Protein AF-A7XUD7-F1 (afdb_monomer)

Organism: Escherichia coli (NCBI:txid562)

Mean predicted aligned error: 2.03 Å

Solvent-accessible surface area (backbone atoms only — not comparable to full-atom values): 4815 Å² total; per-residue (Å²): 127,43,76,50,74,56,96,61,55,79,32,51,66,60,45,49,52,52,55,51,51,34,57,77,67,72,46,86,58,33,32,43,43,42,38,78,86,50,34,85,51,58,60,68,87,48,72,25,53,90,44,33,74,54,61,68,61,53,52,51,54,33,48,77,69,56,26,47,80,46,74,56,83,71,95,51,66,65,89,124

Sequence (80 aa):
GFWQCKLRYRNQQELLEVARGYKQRNLPISVIVIDFFHWPNQGDWMFDLRDWPDPDAMIAELKEMGIELMVSFWPTVDNR

Nearest PDB structures (foldseek):
  5zn7-assembly1_C  TM=1.008E+00  e=1.159E-11  soil metagenome
  6dru-assembly1_A  TM=9.804E-01  e=5.485E-08  Aspergillus niger
  8j50-assembly1_B  TM=9.272E-01  e=3.782E-05  Flavihumibacter petaseus NBRC 106054
  7qqg-assembly1_A  TM=9.259E-01  e=9.909E-05  Homo sapiens
  7qqf-assembly1_A  TM=9.254E-01  e=1.137E-04  Homo sapiens

pLDDT: mean 97.93, std 2.83, range [74.81, 98.88]

Secondary structure (DSSP, 8-state):
--EE--S---SHHHHHHHHHHHHHTT---SEEEE-S--SSSTT--S--TTT-S-HHHHHHHHHHTT-EEEE---------

Structure (mmCIF, N/CA/C/O backbone):
data_AF-A7XUD7-F1
#
_entry.id   AF-A7XUD7-F1
#
loop_
_atom_site.group_PDB
_atom_site.id
_atom_site.type_symbol
_atom_site.label_atom_id
_atom_site.label_alt_id
_atom_site.label_comp_id
_atom_site.label_asym_id
_atom_site.label_entity_id
_atom_site.label_seq_id
_atom_site.pdbx_PDB_ins_code
_atom_site.Cartn_x
_atom_site.Cartn_y
_atom_site.Cartn_z
_atom_site.occupancy
_atom_site.B_iso_or_equiv
_atom_site.auth_seq_id
_atom_site.auth_comp_id
_atom_site.auth_asym_id
_atom_site.auth_atom_id
_atom_site.pdbx_PDB_model_num
ATOM 1 N N . GLY A 1 1 ? -7.330 12.219 8.773 1.00 92.25 1 GLY A N 1
ATOM 2 C CA . GLY A 1 1 ? -7.051 11.504 10.033 1.00 92.25 1 GLY A CA 1
ATOM 3 C C . GLY A 1 1 ? -5.580 11.146 10.112 1.00 92.25 1 GLY A C 1
ATOM 4 O O . GLY A 1 1 ? -4.785 11.873 9.531 1.00 92.25 1 GLY A O 1
ATOM 5 N N . PHE A 1 2 ? -5.222 10.076 10.828 1.00 98.62 2 PHE A N 1
ATOM 6 C CA . PHE A 1 2 ? -3.831 9.644 11.049 1.00 98.62 2 PHE A CA 1
ATOM 7 C C . PHE A 1 2 ? -3.295 8.787 9.887 1.00 98.62 2 PHE A C 1
ATOM 9 O O . PHE A 1 2 ? -4.046 7.989 9.322 1.00 98.62 2 PHE A O 1
ATOM 16 N N . TRP A 1 3 ? -2.012 8.955 9.552 1.00 98.81 3 TRP A N 1
ATOM 17 C CA . TRP A 1 3 ? -1.328 8.282 8.441 1.00 98.81 3 TRP A CA 1
ATOM 18 C C . TRP A 1 3 ? -0.172 7.441 8.978 1.00 98.81 3 TRP A C 1
ATOM 20 O O . TRP A 1 3 ? 0.752 7.979 9.587 1.00 98.81 3 TRP A O 1
ATOM 30 N N . GLN A 1 4 ? -0.218 6.133 8.736 1.00 98.75 4 GLN A N 1
ATOM 31 C CA . GLN A 1 4 ? 0.805 5.186 9.163 1.00 98.75 4 GLN A CA 1
ATOM 32 C C . GLN A 1 4 ? 1.720 4.810 7.991 1.00 98.75 4 GLN A C 1
ATOM 34 O O . GLN A 1 4 ? 1.262 4.316 6.963 1.00 98.75 4 GLN A O 1
ATOM 39 N N . CYS A 1 5 ? 3.029 4.997 8.164 1.00 98.50 5 CYS A N 1
ATOM 40 C CA . CYS A 1 5 ? 4.052 4.649 7.180 1.00 98.50 5 CYS A CA 1
ATOM 41 C C . CYS A 1 5 ? 5.354 4.225 7.881 1.00 98.50 5 CYS A C 1
ATOM 43 O O . CYS A 1 5 ? 5.617 4.621 9.019 1.00 98.50 5 CYS A O 1
ATOM 45 N N . LYS A 1 6 ? 6.171 3.422 7.197 1.00 98.00 6 LYS A N 1
ATOM 46 C CA . LYS A 1 6 ? 7.583 3.168 7.509 1.00 98.00 6 LYS A CA 1
ATOM 47 C C . LYS A 1 6 ? 8.303 2.770 6.221 1.00 98.00 6 LYS A C 1
ATOM 49 O O . LYS A 1 6 ? 7.644 2.337 5.280 1.00 98.00 6 LYS A O 1
ATOM 54 N N . LEU A 1 7 ? 9.632 2.771 6.253 1.00 97.50 7 LEU A N 1
ATOM 55 C CA . LEU A 1 7 ? 10.472 2.146 5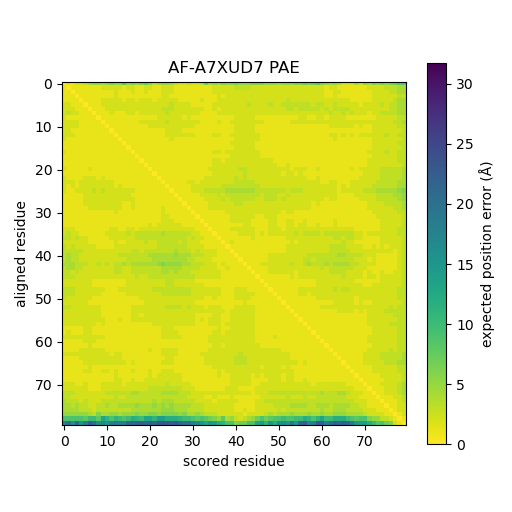.232 1.00 97.50 7 LEU A CA 1
ATOM 56 C C . LEU A 1 7 ? 10.891 0.740 5.697 1.00 97.50 7 LEU A C 1
ATOM 58 O O . LEU A 1 7 ? 11.707 0.602 6.604 1.00 97.50 7 LEU A O 1
ATOM 62 N N . ARG A 1 8 ? 10.342 -0.358 5.171 1.00 98.19 8 ARG A N 1
ATOM 63 C CA . ARG A 1 8 ? 9.111 -0.501 4.370 1.00 98.19 8 ARG A CA 1
ATOM 64 C C . ARG A 1 8 ? 8.300 -1.696 4.872 1.00 98.19 8 ARG A C 1
ATOM 66 O O . ARG A 1 8 ? 8.874 -2.591 5.493 1.00 98.19 8 ARG A O 1
ATOM 73 N N . TYR A 1 9 ? 6.995 -1.730 4.614 1.00 98.69 9 TYR A N 1
ATOM 74 C CA . TYR A 1 9 ? 6.238 -2.989 4.669 1.00 98.69 9 TYR A CA 1
ATOM 75 C C . TYR A 1 9 ? 6.585 -3.801 3.422 1.00 98.69 9 TYR A C 1
ATOM 77 O O . TYR A 1 9 ? 6.546 -3.264 2.314 1.00 98.69 9 TYR A O 1
ATOM 85 N N . ARG A 1 10 ? 7.018 -5.051 3.596 1.00 98.31 10 ARG A N 1
ATOM 86 C CA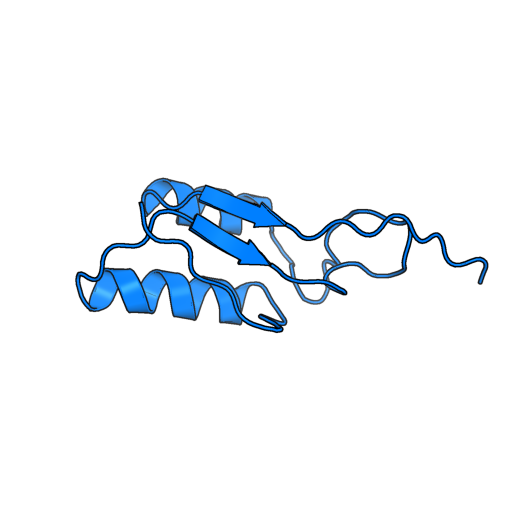 . ARG A 1 10 ? 7.647 -5.810 2.506 1.00 98.31 10 ARG A CA 1
ATOM 87 C C . ARG A 1 10 ? 6.669 -6.637 1.692 1.00 98.31 10 ARG A C 1
ATOM 89 O O . ARG A 1 10 ? 6.941 -6.858 0.522 1.00 98.31 10 ARG A O 1
ATOM 96 N N . ASN A 1 11 ? 5.573 -7.065 2.306 1.00 98.75 11 ASN A N 1
ATOM 97 C CA . ASN A 1 11 ? 4.558 -7.908 1.693 1.00 98.75 11 ASN A CA 1
ATOM 98 C C . ASN A 1 11 ? 3.163 -7.576 2.244 1.00 98.75 11 ASN A C 1
ATOM 100 O O . ASN A 1 11 ? 3.021 -6.873 3.253 1.00 98.75 11 ASN A O 1
ATOM 104 N N . GLN A 1 12 ? 2.144 -8.119 1.582 1.00 98.81 12 GLN A N 1
ATOM 105 C CA . GLN A 1 12 ? 0.731 -7.919 1.905 1.00 98.81 12 GLN A CA 1
ATOM 106 C C . GLN A 1 12 ? 0.382 -8.313 3.343 1.00 98.81 12 GLN A C 1
ATOM 108 O O . GLN A 1 12 ? -0.320 -7.576 4.037 1.00 98.81 12 GLN A O 1
ATOM 113 N N . GLN A 1 13 ? 0.909 -9.445 3.811 1.00 98.75 13 GLN A N 1
ATOM 114 C CA . GLN A 1 13 ? 0.640 -9.945 5.156 1.00 98.75 13 GLN A CA 1
ATOM 115 C C . GLN A 1 13 ? 1.188 -8.994 6.232 1.00 98.75 13 GLN A C 1
ATOM 117 O O . GLN A 1 13 ? 0.461 -8.644 7.158 1.00 98.75 13 GLN A O 1
ATOM 122 N N . GLU A 1 14 ? 2.427 -8.512 6.085 1.00 98.81 14 GLU A N 1
ATOM 123 C CA . GLU A 1 14 ? 3.051 -7.572 7.026 1.00 98.81 14 GLU A CA 1
ATOM 124 C C . GLU A 1 14 ? 2.241 -6.269 7.143 1.00 98.81 14 GLU A C 1
ATOM 126 O O . GLU A 1 14 ? 2.047 -5.750 8.245 1.00 98.81 14 GLU A O 1
ATOM 131 N N . LEU A 1 15 ? 1.748 -5.731 6.022 1.00 98.81 15 LEU A N 1
ATOM 132 C CA . LEU A 1 15 ? 0.946 -4.506 6.028 1.00 98.81 15 LEU A CA 1
ATOM 133 C C . LEU A 1 15 ? -0.408 -4.711 6.720 1.00 98.81 15 LEU A C 1
ATOM 135 O O . LEU A 1 15 ? -0.802 -3.894 7.560 1.00 98.81 15 LEU A O 1
ATOM 139 N N . LEU A 1 16 ? -1.106 -5.804 6.397 1.00 98.88 16 LEU A N 1
ATOM 140 C CA . LEU A 1 16 ? -2.401 -6.127 6.998 1.00 98.88 16 LEU A CA 1
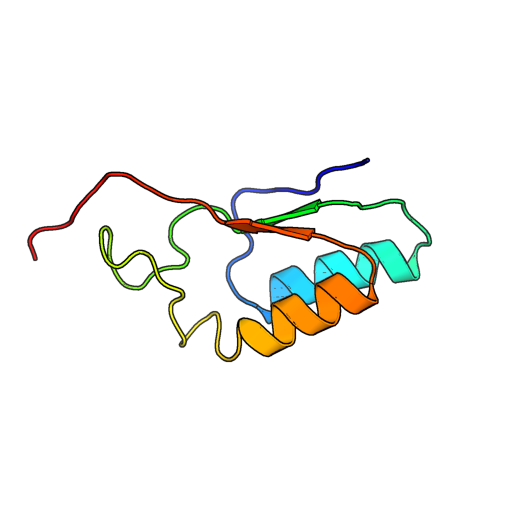ATOM 141 C C . LEU A 1 16 ? -2.275 -6.411 8.497 1.00 98.88 16 LEU A C 1
ATOM 143 O O . LEU A 1 16 ? -3.121 -5.967 9.271 1.00 98.88 16 LEU A O 1
ATOM 147 N N . GLU A 1 17 ? -1.207 -7.075 8.943 1.00 98.88 17 GLU A N 1
ATOM 148 C CA . GLU A 1 17 ? -0.928 -7.278 10.369 1.00 98.88 17 GLU A CA 1
ATOM 149 C C . GLU A 1 17 ? -0.817 -5.956 11.133 1.00 98.88 17 GLU A C 1
ATOM 151 O O . GLU A 1 17 ? -1.377 -5.825 12.226 1.00 98.88 17 GLU A O 1
ATOM 156 N N . VAL A 1 18 ? -0.164 -4.944 10.551 1.00 98.88 18 VAL A N 1
ATOM 157 C CA . VAL A 1 18 ? -0.107 -3.609 11.158 1.00 98.88 18 VAL A CA 1
ATOM 158 C C . VAL A 1 18 ? -1.490 -2.965 11.197 1.00 98.88 18 VAL A C 1
ATOM 160 O O . VAL A 1 18 ? -1.907 -2.514 12.265 1.00 98.88 18 VAL A O 1
ATOM 163 N N . ALA A 1 19 ? -2.229 -2.953 10.085 1.00 98.81 19 ALA A N 1
ATOM 164 C CA . ALA A 1 19 ? -3.572 -2.368 10.027 1.00 98.81 19 ALA A CA 1
ATOM 165 C C . ALA A 1 19 ? -4.526 -3.007 11.058 1.00 98.81 19 ALA A C 1
ATOM 167 O O . ALA A 1 19 ? -5.141 -2.302 11.867 1.00 98.81 19 ALA A O 1
ATOM 168 N N . ARG A 1 20 ? -4.565 -4.344 11.109 1.00 98.81 20 ARG A N 1
ATOM 169 C CA . ARG A 1 20 ? -5.321 -5.121 12.103 1.00 98.81 20 ARG A CA 1
ATOM 170 C C . ARG A 1 20 ? -4.854 -4.816 13.524 1.00 98.81 20 ARG A C 1
ATOM 172 O O . ARG A 1 20 ? -5.681 -4.665 14.420 1.00 98.81 20 ARG A O 1
ATOM 179 N N . GLY A 1 21 ? -3.548 -4.654 13.740 1.00 98.81 21 GLY A N 1
ATOM 180 C CA . GLY A 1 21 ? -2.970 -4.302 15.035 1.00 98.81 21 GLY A CA 1
ATOM 181 C C . GLY A 1 21 ? -3.457 -2.957 15.583 1.00 98.81 21 GLY A C 1
ATOM 182 O O . GLY A 1 21 ? -3.708 -2.856 16.790 1.00 98.81 21 GLY A O 1
ATOM 183 N N . TYR A 1 22 ? -3.641 -1.953 14.715 1.00 98.81 22 TYR A N 1
ATOM 184 C CA . TYR A 1 22 ? -4.266 -0.674 15.077 1.00 98.81 22 TYR A CA 1
ATOM 185 C C . TYR A 1 22 ? -5.728 -0.868 15.482 1.00 98.81 22 TYR A C 1
ATOM 187 O O . TYR A 1 22 ? -6.136 -0.392 16.544 1.00 98.81 22 TYR A O 1
ATOM 195 N N . LYS A 1 23 ? -6.503 -1.607 14.677 1.00 98.50 23 LYS A N 1
ATOM 196 C CA . LYS A 1 23 ? -7.929 -1.854 14.944 1.00 98.50 23 LYS A CA 1
ATOM 197 C C . LYS A 1 23 ? -8.146 -2.652 16.227 1.00 98.50 23 LYS A C 1
ATOM 199 O O . LYS A 1 23 ? -8.960 -2.251 17.047 1.00 98.50 23 LYS A O 1
ATOM 204 N N . GLN A 1 24 ? -7.346 -3.689 16.473 1.00 98.75 24 GLN A N 1
ATOM 205 C CA . GLN A 1 24 ? -7.386 -4.482 17.707 1.00 98.75 24 GLN A CA 1
ATOM 206 C C . GLN A 1 24 ? -7.155 -3.633 18.969 1.00 98.75 24 GLN A C 1
ATOM 208 O O . GLN A 1 24 ? -7.700 -3.930 20.029 1.00 98.75 24 GLN A O 1
ATOM 213 N N . ARG A 1 25 ? -6.333 -2.582 18.871 1.00 98.69 25 ARG A N 1
ATOM 214 C CA . ARG A 1 25 ? -5.994 -1.686 19.990 1.00 98.69 25 ARG A CA 1
ATOM 215 C C . ARG A 1 25 ? -6.904 -0.462 20.077 1.00 98.69 25 ARG A C 1
ATOM 217 O O . ARG A 1 25 ? -6.637 0.415 20.893 1.00 98.69 25 ARG A O 1
ATOM 224 N N . ASN A 1 26 ? -7.943 -0.381 19.244 1.00 98.25 26 ASN A N 1
ATOM 225 C CA . ASN A 1 26 ? -8.806 0.795 19.110 1.00 98.25 26 ASN A CA 1
ATOM 226 C C . ASN A 1 26 ? -8.022 2.095 18.851 1.00 98.25 26 ASN A C 1
ATOM 228 O O . ASN A 1 26 ? -8.405 3.168 19.316 1.00 98.25 26 ASN A O 1
ATOM 232 N N . LEU A 1 27 ? -6.912 2.011 18.110 1.00 98.69 27 LEU A N 1
ATOM 233 C CA . LEU A 1 27 ? -6.124 3.179 17.733 1.00 98.69 27 LEU A CA 1
ATOM 234 C C . LEU A 1 27 ? -6.641 3.768 16.411 1.00 98.69 27 LEU A C 1
ATOM 236 O O . LEU A 1 27 ? -6.909 3.018 15.465 1.00 98.69 27 LEU A O 1
ATOM 240 N N . PRO A 1 28 ? -6.767 5.103 16.301 1.00 98.50 28 PRO A N 1
ATOM 241 C CA . PRO A 1 28 ? -7.225 5.736 15.074 1.00 98.50 28 PRO A CA 1
ATOM 242 C C . PRO A 1 28 ? -6.173 5.610 13.964 1.00 98.50 28 PRO A C 1
ATOM 244 O O . PRO A 1 28 ? -5.000 5.921 14.153 1.00 98.50 28 PRO A O 1
ATOM 247 N N . ILE A 1 29 ? -6.618 5.202 12.779 1.00 98.75 29 ILE A N 1
ATOM 248 C CA . ILE A 1 29 ? -5.829 5.147 11.545 1.00 98.75 29 ILE A CA 1
ATOM 249 C C . ILE A 1 29 ? -6.770 5.400 10.369 1.00 98.75 29 ILE A C 1
ATOM 251 O O . ILE A 1 29 ? -7.871 4.849 10.334 1.00 98.75 29 ILE A O 1
ATOM 255 N N . SER A 1 30 ? -6.352 6.266 9.448 1.00 98.81 30 SER A N 1
ATOM 256 C CA . SER A 1 30 ? -7.120 6.628 8.251 1.00 98.81 30 SER A CA 1
ATOM 257 C C . SER A 1 30 ? -6.408 6.249 6.961 1.00 98.81 30 SER A C 1
ATOM 259 O O . SER A 1 30 ? -7.082 5.956 5.985 1.00 98.81 30 SER A O 1
ATOM 261 N N . VAL A 1 31 ? -5.072 6.265 6.948 1.00 98.88 31 VAL A N 1
ATOM 262 C CA . VAL A 1 31 ? -4.269 5.877 5.782 1.00 98.88 31 VAL A CA 1
ATOM 263 C C . VAL A 1 31 ? -3.126 4.973 6.218 1.00 98.88 31 VAL A C 1
ATOM 265 O O . VAL A 1 31 ? -2.500 5.229 7.250 1.00 98.88 31 VAL A O 1
ATOM 268 N N . ILE A 1 32 ? -2.834 3.950 5.419 1.00 98.88 32 ILE A N 1
ATOM 269 C CA . ILE A 1 32 ? -1.604 3.159 5.510 1.00 98.88 32 ILE A CA 1
ATOM 270 C C . ILE A 1 32 ? -0.859 3.200 4.172 1.00 98.88 32 ILE A C 1
ATOM 272 O O . ILE A 1 32 ? -1.479 3.309 3.114 1.00 98.88 32 ILE A O 1
ATOM 276 N N . VAL A 1 33 ? 0.472 3.172 4.219 1.00 98.88 33 VAL A N 1
ATOM 277 C CA . VAL A 1 33 ? 1.320 3.443 3.049 1.00 98.88 33 VAL A CA 1
ATOM 278 C C . VAL A 1 33 ? 2.223 2.260 2.718 1.00 98.88 33 VAL A C 1
ATOM 280 O O . VAL A 1 33 ? 2.940 1.774 3.591 1.00 98.88 33 VAL A O 1
ATOM 283 N N . ILE A 1 34 ? 2.240 1.850 1.448 1.00 98.75 34 ILE A N 1
ATOM 284 C CA . ILE A 1 34 ? 3.239 0.934 0.880 1.00 98.75 34 ILE A CA 1
ATOM 285 C C . ILE A 1 34 ? 4.366 1.767 0.275 1.00 98.75 34 ILE A C 1
ATOM 287 O O . ILE A 1 34 ? 4.146 2.536 -0.660 1.00 98.75 34 ILE A O 1
ATOM 291 N N . ASP A 1 35 ? 5.574 1.614 0.810 1.00 98.56 35 ASP A N 1
ATOM 292 C CA . ASP A 1 35 ? 6.757 2.349 0.353 1.00 98.56 35 ASP A CA 1
ATOM 293 C C . ASP A 1 35 ? 7.346 1.755 -0.953 1.00 98.56 35 ASP A C 1
ATOM 295 O O . ASP A 1 35 ? 6.784 0.841 -1.558 1.00 98.56 35 ASP A O 1
ATOM 299 N N . PHE A 1 36 ? 8.469 2.294 -1.426 1.00 97.12 36 PHE A N 1
ATOM 300 C CA . PHE A 1 36 ? 9.172 1.899 -2.654 1.00 97.12 36 PHE A CA 1
ATOM 301 C C . PHE A 1 36 ? 9.556 0.403 -2.749 1.00 97.12 36 PHE A C 1
ATOM 303 O O . PHE A 1 36 ? 9.630 -0.311 -1.745 1.00 97.12 36 PHE A O 1
ATOM 310 N N . PHE A 1 37 ? 9.852 -0.059 -3.972 1.00 97.19 37 PHE A N 1
ATOM 311 C CA . PHE A 1 37 ? 10.249 -1.446 -4.283 1.00 97.19 37 PHE A CA 1
ATOM 312 C C . PHE A 1 37 ? 9.223 -2.512 -3.854 1.00 97.19 37 PHE A C 1
ATOM 314 O O . PHE A 1 37 ? 9.583 -3.570 -3.338 1.00 97.19 37 PHE A O 1
ATOM 321 N N . HIS A 1 38 ? 7.937 -2.228 -4.063 1.00 97.75 38 HIS A N 1
ATOM 322 C CA . HIS A 1 38 ? 6.857 -3.225 -4.023 1.00 97.75 38 HIS A CA 1
ATOM 323 C C . HIS A 1 38 ? 6.498 -3.769 -5.420 1.00 97.75 38 HIS A C 1
ATOM 325 O O . HIS A 1 38 ? 5.544 -4.531 -5.554 1.00 97.75 38 HIS A O 1
ATOM 331 N N . TRP A 1 39 ? 7.245 -3.349 -6.443 1.00 98.31 39 TRP A N 1
ATOM 332 C CA . TRP A 1 39 ? 7.128 -3.733 -7.849 1.00 98.31 39 TRP A CA 1
ATOM 333 C C . TRP A 1 39 ? 8.281 -4.665 -8.265 1.00 98.31 39 TRP A C 1
ATOM 335 O O . TRP A 1 39 ? 9.333 -4.630 -7.617 1.00 98.31 39 TRP A O 1
ATOM 345 N N . PRO A 1 40 ? 8.136 -5.450 -9.352 1.00 97.50 40 PRO A N 1
ATOM 346 C CA . PRO A 1 40 ? 9.199 -6.338 -9.829 1.00 97.50 40 PRO A CA 1
ATOM 347 C C . PRO A 1 40 ? 10.437 -5.579 -10.328 1.00 97.50 40 PRO A C 1
ATOM 349 O O . PRO A 1 40 ? 11.557 -5.900 -9.926 1.00 97.50 40 PRO A O 1
ATOM 352 N N . ASN A 1 41 ? 10.244 -4.552 -11.163 1.00 97.69 41 ASN A N 1
ATOM 353 C CA . ASN A 1 41 ? 11.295 -3.665 -11.649 1.00 97.69 41 ASN A CA 1
ATOM 354 C C . ASN A 1 41 ? 10.838 -2.193 -11.675 1.00 97.69 41 ASN A C 1
ATOM 356 O O . ASN A 1 41 ? 9.647 -1.877 -11.651 1.00 97.69 41 ASN A O 1
ATOM 360 N N . GLN A 1 42 ? 11.793 -1.260 -11.679 1.00 97.81 42 GLN A N 1
ATOM 361 C CA . GLN A 1 42 ? 11.482 0.169 -11.772 1.00 97.81 42 GLN A CA 1
ATOM 362 C C . GLN A 1 42 ? 10.903 0.483 -13.157 1.00 97.81 42 GLN A C 1
ATOM 364 O O . GLN A 1 42 ? 11.552 0.214 -14.164 1.00 97.81 42 GLN A O 1
ATOM 369 N N . GLY A 1 43 ? 9.707 1.070 -13.195 1.00 97.31 43 GLY A N 1
ATOM 370 C CA . GLY A 1 43 ? 8.967 1.358 -14.428 1.00 97.31 43 GLY A CA 1
ATOM 371 C C . GLY A 1 43 ? 7.780 0.426 -14.686 1.00 97.31 43 GLY A C 1
ATOM 372 O O . GLY A 1 43 ? 6.937 0.760 -15.510 1.00 97.31 43 GLY A O 1
ATOM 373 N N . ASP A 1 44 ? 7.654 -0.686 -13.952 1.00 97.31 44 ASP A N 1
ATOM 374 C CA . ASP A 1 44 ? 6.506 -1.596 -14.110 1.00 97.31 44 ASP A CA 1
ATOM 375 C C . ASP A 1 44 ? 5.216 -1.019 -13.504 1.00 9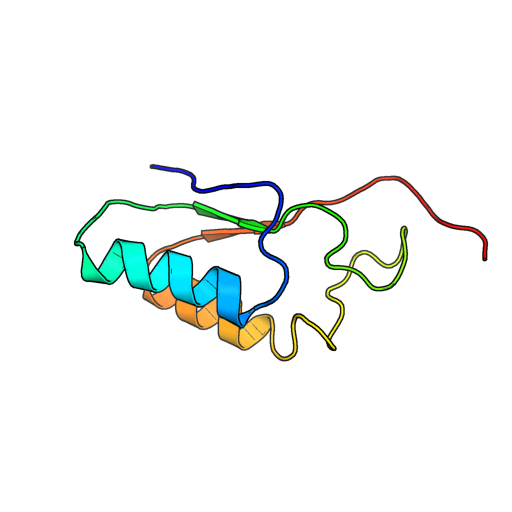7.31 44 ASP A C 1
ATOM 377 O O . ASP A 1 44 ? 4.115 -1.355 -13.932 1.00 97.31 44 ASP A O 1
ATOM 381 N N . TRP A 1 45 ? 5.356 -0.161 -12.484 1.00 97.69 45 TRP A N 1
ATOM 382 C CA . TRP A 1 45 ? 4.261 0.531 -11.787 1.00 97.69 45 TRP A CA 1
ATOM 383 C C . TRP A 1 45 ? 3.078 -0.374 -11.415 1.00 97.69 45 TRP A C 1
ATOM 385 O O . TRP A 1 45 ? 1.911 -0.009 -11.553 1.00 97.69 45 TRP A O 1
ATOM 395 N N . MET A 1 46 ? 3.399 -1.561 -10.908 1.00 98.00 46 MET A N 1
ATOM 396 C CA . MET A 1 46 ? 2.443 -2.565 -10.460 1.00 98.00 46 MET A CA 1
ATOM 397 C C . MET A 1 46 ? 2.961 -3.280 -9.214 1.00 98.00 46 MET A C 1
ATOM 399 O O . MET A 1 46 ? 4.143 -3.212 -8.890 1.00 98.00 46 MET A O 1
ATOM 403 N N . PHE A 1 47 ? 2.090 -4.012 -8.530 1.00 98.50 47 PHE A N 1
ATOM 404 C CA . PHE A 1 47 ? 2.500 -4.875 -7.430 1.00 98.50 47 PHE A CA 1
ATOM 405 C C . PHE A 1 47 ? 3.253 -6.114 -7.924 1.00 98.50 47 PHE A C 1
ATOM 407 O O . PHE A 1 47 ? 2.848 -6.761 -8.890 1.00 98.50 47 PHE A O 1
ATOM 414 N N . ASP A 1 48 ? 4.317 -6.489 -7.218 1.00 98.44 48 ASP A N 1
ATOM 415 C CA . ASP A 1 48 ? 4.948 -7.794 -7.376 1.00 98.44 48 ASP A CA 1
ATOM 416 C C . ASP A 1 48 ? 4.111 -8.874 -6.682 1.00 98.44 48 ASP A C 1
ATOM 418 O O . ASP A 1 48 ? 4.087 -8.962 -5.452 1.00 98.44 48 ASP A O 1
ATOM 422 N N . LEU A 1 49 ? 3.446 -9.724 -7.468 1.00 98.25 49 LEU A N 1
ATOM 423 C CA . LEU A 1 49 ? 2.539 -10.760 -6.959 1.00 98.25 49 LEU A CA 1
ATOM 424 C C . LEU A 1 49 ? 3.225 -11.826 -6.085 1.00 98.25 49 LEU A C 1
ATOM 426 O O . LEU A 1 49 ? 2.539 -12.606 -5.427 1.00 98.25 49 LEU A O 1
ATOM 430 N N . ARG A 1 50 ? 4.563 -11.870 -6.037 1.00 98.38 50 ARG A N 1
ATOM 431 C CA . ARG A 1 50 ? 5.298 -12.735 -5.099 1.00 98.38 50 ARG A CA 1
ATOM 432 C C . ARG A 1 50 ? 5.148 -12.267 -3.651 1.00 98.38 50 ARG A C 1
ATOM 434 O O . ARG A 1 50 ? 5.019 -13.098 -2.757 1.00 98.38 50 ARG A O 1
ATOM 441 N N . ASP A 1 51 ? 5.146 -10.952 -3.440 1.00 98.44 51 ASP A N 1
ATOM 442 C CA . ASP A 1 51 ? 5.019 -10.315 -2.123 1.00 98.44 51 ASP A CA 1
ATOM 443 C C . ASP A 1 51 ? 3.593 -9.783 -1.869 1.00 98.44 51 ASP A C 1
ATOM 445 O O . ASP A 1 51 ? 3.159 -9.649 -0.720 1.00 98.44 51 ASP A O 1
ATOM 449 N N . TRP A 1 52 ? 2.849 -9.497 -2.938 1.00 98.69 52 TRP A N 1
ATOM 450 C CA . TRP A 1 52 ? 1.507 -8.909 -2.924 1.00 98.69 52 TRP A CA 1
ATOM 451 C C . TRP A 1 52 ? 0.543 -9.772 -3.751 1.00 98.69 52 TRP A C 1
ATOM 453 O O . TRP A 1 52 ? 0.117 -9.354 -4.827 1.00 98.69 52 TRP A O 1
ATOM 463 N N . PRO A 1 53 ? 0.243 -11.005 -3.303 1.00 98.62 53 PRO A N 1
ATOM 464 C CA . PRO A 1 53 ? -0.447 -12.004 -4.119 1.00 98.62 53 PRO A CA 1
ATOM 465 C C . PRO A 1 53 ? -1.889 -11.634 -4.483 1.00 98.62 53 PRO A C 1
ATOM 467 O O . PRO A 1 53 ? -2.386 -12.120 -5.496 1.00 98.62 53 PRO A O 1
ATOM 470 N N . ASP A 1 54 ? -2.558 -10.799 -3.681 1.00 98.69 54 ASP A N 1
ATOM 471 C CA . ASP A 1 54 ? -3.934 -10.363 -3.934 1.00 98.69 54 ASP A CA 1
ATOM 472 C C . ASP A 1 54 ? -4.159 -8.915 -3.447 1.00 98.69 54 ASP A C 1
ATOM 474 O O . ASP A 1 54 ? -4.703 -8.686 -2.355 1.00 98.69 54 ASP A O 1
ATOM 478 N N . PRO A 1 55 ? -3.703 -7.909 -4.223 1.00 98.56 55 PRO A N 1
ATOM 479 C CA . PRO A 1 55 ? -3.837 -6.506 -3.846 1.00 98.56 55 PRO A CA 1
ATOM 480 C C . PRO A 1 55 ? -5.296 -6.048 -3.747 1.00 98.56 55 PRO A C 1
ATOM 482 O O . PRO A 1 55 ? -5.607 -5.197 -2.914 1.00 98.56 55 PRO A O 1
ATOM 485 N N . ASP A 1 56 ? -6.194 -6.628 -4.548 1.00 98.69 56 ASP A N 1
ATOM 486 C CA . ASP A 1 56 ? -7.618 -6.289 -4.536 1.00 98.69 56 ASP A CA 1
ATOM 487 C C . ASP A 1 56 ? -8.268 -6.714 -3.215 1.00 98.69 56 ASP A C 1
ATOM 489 O O . ASP A 1 56 ? -8.949 -5.904 -2.577 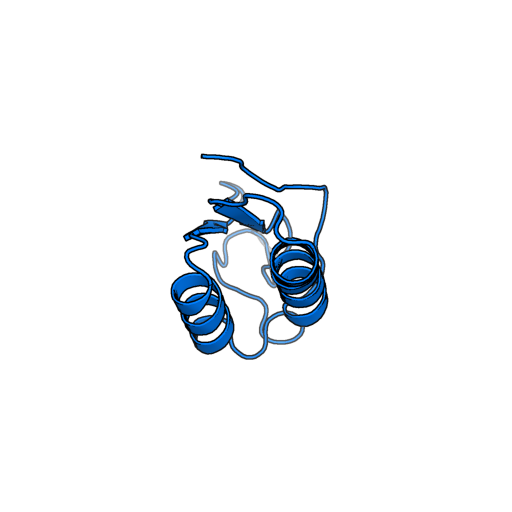1.00 98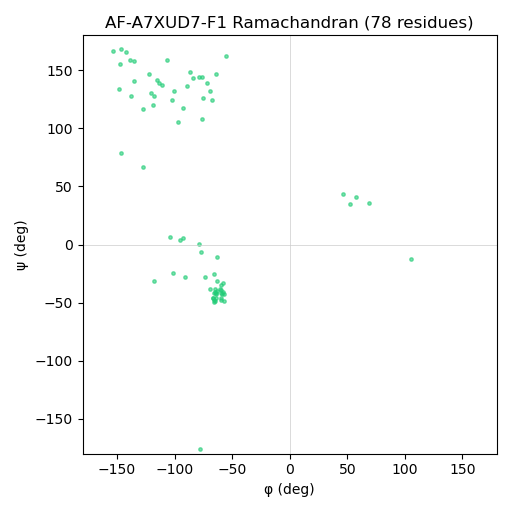.69 56 ASP A O 1
ATOM 493 N N . ALA A 1 57 ? -7.994 -7.935 -2.741 1.00 98.69 57 ALA A N 1
ATOM 494 C CA . ALA A 1 57 ? -8.458 -8.388 -1.431 1.00 98.69 57 ALA A CA 1
ATOM 495 C C . ALA A 1 57 ? -7.862 -7.555 -0.286 1.00 98.69 57 ALA A C 1
ATOM 497 O O . ALA A 1 57 ? -8.574 -7.196 0.653 1.00 98.69 57 ALA A O 1
ATOM 498 N N . MET A 1 58 ? -6.578 -7.184 -0.375 1.00 98.81 58 MET A N 1
ATOM 499 C CA . MET A 1 58 ? -5.940 -6.296 0.605 1.00 98.81 58 MET A CA 1
ATOM 500 C C . MET A 1 58 ? -6.647 -4.935 0.681 1.00 98.81 58 MET A C 1
ATOM 502 O O . MET A 1 58 ? -6.917 -4.441 1.776 1.00 98.81 58 MET A O 1
ATOM 506 N N . ILE A 1 59 ? -6.958 -4.322 -0.466 1.00 98.88 59 ILE A N 1
ATOM 507 C CA . ILE A 1 59 ? -7.654 -3.030 -0.531 1.00 98.88 59 ILE A CA 1
ATOM 508 C C . ILE A 1 59 ? -9.083 -3.155 0.007 1.00 98.88 59 ILE A C 1
ATOM 510 O O . ILE A 1 59 ? -9.534 -2.269 0.735 1.00 98.88 59 ILE A O 1
ATOM 514 N N . ALA A 1 60 ? -9.792 -4.236 -0.325 1.00 98.88 60 ALA A N 1
ATOM 515 C CA . ALA A 1 60 ? -11.137 -4.488 0.182 1.00 98.88 60 ALA A CA 1
ATOM 516 C C . ALA A 1 60 ? -11.152 -4.580 1.717 1.00 98.88 60 ALA A C 1
ATOM 518 O O . ALA A 1 60 ? -11.926 -3.875 2.363 1.00 98.88 60 ALA A O 1
ATOM 519 N N . GLU A 1 61 ? -10.236 -5.350 2.306 1.00 98.81 61 GLU A N 1
ATOM 520 C CA . GLU A 1 61 ? -10.129 -5.485 3.762 1.00 98.81 61 GLU A CA 1
ATOM 521 C C . GLU A 1 61 ? -9.762 -4.151 4.442 1.00 98.81 61 GLU A C 1
ATOM 523 O O . GLU A 1 61 ? -10.340 -3.776 5.464 1.00 98.81 61 GLU A O 1
ATOM 528 N N . LEU A 1 62 ? -8.833 -3.380 3.860 1.00 98.88 62 LEU A N 1
ATOM 529 C CA . LEU A 1 62 ? -8.495 -2.036 4.348 1.00 98.88 62 LEU A CA 1
ATOM 530 C C . LEU A 1 62 ? -9.716 -1.105 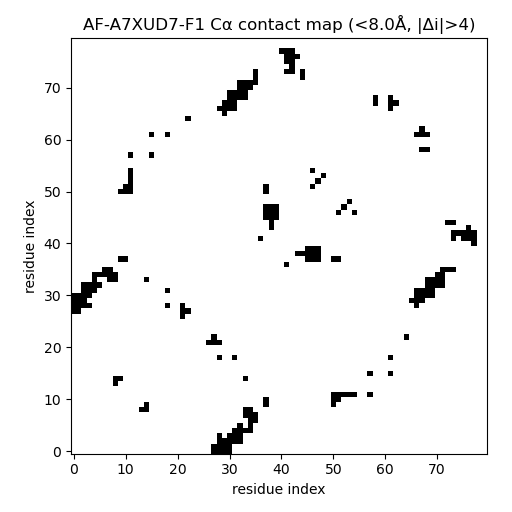4.339 1.00 98.88 62 LEU A C 1
ATOM 532 O O . LEU A 1 62 ? -9.955 -0.404 5.327 1.00 98.88 62 LEU A O 1
ATOM 536 N N . LYS A 1 63 ? -10.532 -1.150 3.281 1.00 98.81 63 LYS A N 1
ATOM 537 C CA . LYS A 1 63 ? -11.776 -0.375 3.187 1.00 98.81 63 LYS A CA 1
ATOM 538 C C . LYS A 1 63 ? -12.815 -0.798 4.218 1.00 98.81 63 LYS A C 1
ATOM 540 O O . LYS A 1 63 ? -13.425 0.078 4.827 1.00 98.81 63 LYS A O 1
ATOM 545 N N . GLU A 1 64 ? -12.986 -2.095 4.471 1.00 98.75 64 GLU A N 1
ATOM 546 C CA . GLU A 1 64 ? -13.855 -2.592 5.550 1.00 98.75 64 GLU A CA 1
ATOM 547 C C . GLU A 1 64 ? -13.403 -2.076 6.925 1.00 98.75 64 GLU A C 1
ATOM 549 O O . GLU A 1 64 ? -14.222 -1.738 7.780 1.00 98.75 64 GLU A O 1
ATOM 554 N N . MET A 1 65 ? -12.091 -1.923 7.118 1.00 98.62 65 MET A N 1
ATOM 555 C CA . MET A 1 65 ? -11.510 -1.302 8.306 1.00 98.62 65 MET A CA 1
ATOM 556 C C . MET A 1 65 ? -11.605 0.237 8.314 1.00 98.62 65 MET A C 1
ATOM 558 O O . MET A 1 65 ? -11.241 0.855 9.321 1.00 98.62 65 MET A O 1
ATOM 562 N N . GLY A 1 66 ? -12.068 0.884 7.241 1.00 98.62 66 GLY A N 1
ATOM 563 C CA . GLY A 1 66 ? -12.096 2.343 7.098 1.00 98.62 66 GLY A CA 1
ATOM 564 C C . GLY A 1 66 ? -10.702 2.968 6.961 1.00 98.62 66 GLY A C 1
ATOM 565 O O . GLY A 1 66 ? -10.444 4.032 7.528 1.00 98.62 66 GLY A O 1
ATOM 566 N N . ILE A 1 67 ? -9.784 2.270 6.290 1.00 98.88 67 ILE A N 1
ATOM 567 C CA . ILE A 1 67 ? -8.409 2.697 6.019 1.00 98.88 67 ILE A CA 1
ATOM 568 C C . ILE A 1 67 ? -8.228 2.810 4.502 1.00 98.88 67 ILE A C 1
ATOM 570 O O . ILE A 1 67 ? -8.477 1.856 3.773 1.00 98.88 67 ILE A O 1
ATOM 574 N N . GLU A 1 68 ? -7.740 3.953 4.032 1.00 98.88 68 GLU A N 1
ATOM 575 C CA . GLU A 1 68 ? -7.329 4.129 2.638 1.00 98.88 68 GLU A CA 1
ATOM 576 C C . GLU A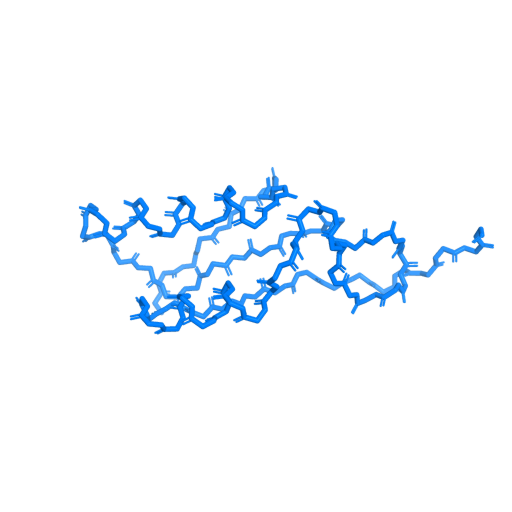 1 68 ? -5.873 3.686 2.435 1.00 98.88 68 GLU A C 1
ATOM 578 O O . GLU A 1 68 ? -5.027 3.818 3.327 1.00 98.88 68 GLU A O 1
ATOM 583 N N . LEU A 1 69 ? -5.568 3.178 1.243 1.00 98.75 69 LEU A N 1
ATOM 584 C CA . LEU A 1 69 ? -4.222 2.756 0.863 1.00 98.75 69 LEU A CA 1
ATOM 585 C C . LEU A 1 69 ? -3.544 3.827 0.003 1.00 98.75 69 LEU A C 1
ATOM 587 O O . LEU A 1 69 ? -4.116 4.286 -0.982 1.00 98.75 69 LEU A O 1
ATOM 591 N N . MET A 1 70 ? -2.298 4.171 0.329 1.00 98.81 70 MET A N 1
ATOM 592 C CA . MET A 1 70 ? -1.411 4.928 -0.560 1.00 98.81 70 MET A CA 1
ATOM 593 C C . MET A 1 70 ? -0.235 4.052 -0.996 1.00 98.81 70 MET A C 1
ATOM 595 O O . MET A 1 70 ? 0.348 3.336 -0.181 1.00 98.81 70 MET A O 1
ATOM 599 N N . VAL A 1 71 ? 0.141 4.142 -2.271 1.00 98.25 71 VAL A N 1
ATOM 600 C CA . VAL A 1 71 ? 1.275 3.411 -2.849 1.00 98.25 71 VAL A CA 1
ATOM 601 C C . VAL A 1 71 ? 2.363 4.374 -3.302 1.00 98.25 71 VAL A C 1
ATOM 603 O O . VAL A 1 71 ? 2.082 5.453 -3.823 1.00 98.25 71 VAL A O 1
ATOM 606 N N . SER A 1 72 ? 3.615 3.982 -3.093 1.00 97.44 72 SER A N 1
ATOM 607 C CA . SER A 1 72 ? 4.764 4.672 -3.669 1.00 97.44 72 SER A CA 1
ATOM 608 C C . SER A 1 72 ? 4.736 4.579 -5.198 1.00 97.44 72 SER A C 1
ATOM 610 O O . SER A 1 72 ? 4.314 3.579 -5.767 1.00 97.44 72 SER A O 1
ATOM 612 N N . PHE A 1 73 ? 5.214 5.611 -5.878 1.00 97.06 73 PHE A N 1
ATOM 613 C CA . PHE A 1 73 ? 5.422 5.605 -7.322 1.00 97.06 73 PHE A CA 1
ATOM 614 C C . PHE A 1 73 ? 6.759 6.278 -7.592 1.00 97.06 73 PHE A C 1
ATOM 616 O O . PHE A 1 73 ? 7.004 7.381 -7.098 1.00 97.06 73 PHE A O 1
ATOM 623 N N . TRP A 1 74 ? 7.636 5.616 -8.343 1.00 97.75 74 TRP A N 1
ATOM 624 C CA . TRP A 1 74 ? 8.929 6.177 -8.724 1.00 97.75 74 TRP A CA 1
ATOM 625 C C . TRP A 1 74 ? 8.964 6.481 -10.225 1.00 97.75 74 TRP A C 1
ATOM 627 O O . TRP A 1 74 ? 8.508 5.661 -11.021 1.00 97.75 74 TRP A O 1
ATOM 637 N N . PRO A 1 75 ? 9.523 7.638 -10.631 1.00 98.00 75 PRO A N 1
ATOM 638 C CA . PRO A 1 75 ? 9.600 8.038 -12.037 1.00 98.00 75 PRO A CA 1
ATOM 639 C C . PRO A 1 75 ? 10.733 7.338 -12.808 1.00 98.00 75 PRO A C 1
ATOM 641 O O . PRO A 1 75 ? 10.952 7.634 -13.979 1.00 98.00 75 PRO A O 1
ATOM 644 N N . THR A 1 76 ? 11.500 6.465 -12.153 1.00 97.38 76 THR A N 1
ATOM 645 C CA . THR A 1 76 ? 12.600 5.721 -12.766 1.00 97.38 76 THR A CA 1
ATOM 646 C C . THR A 1 76 ? 12.076 4.577 -13.631 1.00 97.38 76 THR A C 1
ATOM 648 O O . THR A 1 76 ? 11.097 3.919 -13.286 1.00 97.38 76 THR A O 1
ATOM 651 N N . VAL A 1 77 ? 12.769 4.325 -14.742 1.00 97.31 77 VAL A N 1
ATOM 652 C CA . VAL A 1 77 ? 12.549 3.180 -15.631 1.00 97.31 77 VAL A CA 1
ATOM 653 C C . VAL A 1 77 ? 13.898 2.489 -15.804 1.00 97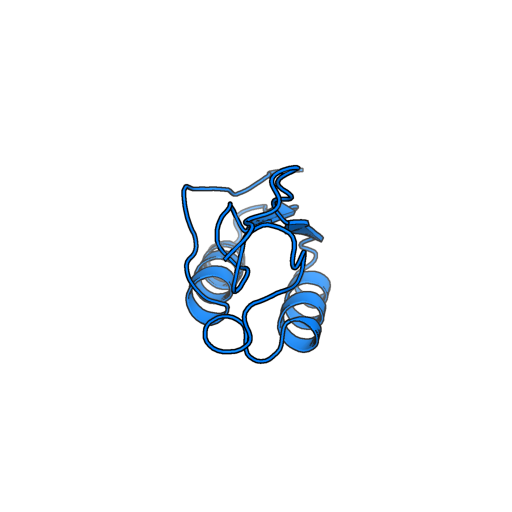.31 77 VAL A C 1
ATOM 655 O O . VAL A 1 77 ? 14.850 3.116 -16.275 1.00 97.31 77 VAL A O 1
ATOM 658 N N . ASP A 1 78 ? 14.005 1.243 -15.352 1.00 95.56 78 ASP A N 1
ATOM 659 C CA . ASP A 1 78 ? 15.214 0.432 -15.517 1.00 95.56 78 ASP A CA 1
ATOM 660 C C . ASP A 1 78 ? 15.265 -0.140 -16.945 1.00 95.56 78 ASP A C 1
ATOM 662 O O . ASP A 1 78 ? 14.235 -0.420 -17.553 1.00 95.56 78 ASP A O 1
ATOM 666 N N . ASN A 1 79 ? 16.468 -0.235 -17.511 1.00 92.62 79 ASN A N 1
ATOM 667 C CA . ASN A 1 79 ? 16.695 -0.578 -18.917 1.00 92.62 79 ASN A CA 1
ATOM 668 C C . ASN A 1 79 ? 17.178 -2.019 -19.137 1.00 92.62 79 ASN A C 1
ATOM 670 O O . ASN A 1 79 ? 17.593 -2.341 -20.254 1.00 92.62 79 ASN A O 1
ATOM 674 N N . ARG A 1 80 ? 17.207 -2.836 -18.082 1.00 74.81 80 ARG A N 1
ATOM 675 C CA . ARG A 1 80 ? 17.636 -4.235 -18.141 1.00 74.81 80 ARG A CA 1
ATOM 676 C C . ARG A 1 80 ? 16.573 -5.160 -18.708 1.00 74.81 80 ARG A C 1
ATOM 678 O O . ARG A 1 80 ? 15.380 -4.964 -18.398 1.00 74.81 80 ARG A O 1
#

Radius of gyration: 13.17 Å; Cα contacts (8 Å, |Δi|>4): 117; chains: 1; bounding box: 32×24×39 Å

Foldseek 3Di:
DDEDADPAQAALVSQVVVLVVCVVVVHDAQEYEGEPDQDPFQPPPDGDCVRYVDVPVSQVVCVVSNHHYYYDHDPDDDDD

InterPro domains:
  IPR000322 Glycoside hydrolase family 31, TIM barrel domain [PF01055] (1-78)
  IPR017853 Glycoside hydrolase superfamily [SSF51445] (2-76)
  IPR051816 Glycosyl Hydrolase Family 31 [PTHR43863] (1-79)